Protein AF-A0A0J6WIK9-F1 (afdb_monomer_lite)

Sequence (99 aa):
MALTMGDMHWYAVGRYQLDGTVPMDTVLAELAAAGDVIDVDEDGGYVMFSLDTTFLSTAKNTGALKGDARYALPRPQGCERPVEVINVTRKSDMHVLDF

Radius of gyration: 14.49 Å; chains: 1; bounding box: 33×34×44 Å

Structure (mmCIF, N/CA/C/O backbone):
data_AF-A0A0J6WIK9-F1
#
_entry.id   AF-A0A0J6WIK9-F1
#
loop_
_atom_site.group_PDB
_atom_site.id
_atom_site.type_symbol
_atom_site.label_atom_id
_atom_site.label_alt_id
_atom_site.label_comp_id
_atom_site.label_asym_id
_atom_site.label_entity_id
_atom_site.label_seq_id
_atom_site.pdbx_PDB_ins_code
_atom_site.Cartn_x
_atom_site.Cartn_y
_atom_site.Cartn_z
_atom_site.occupancy
_atom_site.B_iso_or_equiv
_atom_site.auth_seq_id
_atom_site.auth_comp_id
_atom_site.auth_asym_id
_atom_site.auth_atom_id
_atom_site.pdbx_PDB_model_num
ATOM 1 N N . MET A 1 1 ? 20.611 -2.044 -23.272 1.00 55.66 1 MET A N 1
ATOM 2 C CA . MET A 1 1 ? 19.438 -2.931 -23.135 1.00 55.66 1 MET A CA 1
ATOM 3 C C . MET A 1 1 ? 18.205 -2.041 -23.112 1.00 55.66 1 MET A C 1
ATOM 5 O O . MET A 1 1 ? 18.224 -1.071 -22.364 1.00 55.66 1 MET A O 1
ATOM 9 N N . ALA A 1 2 ? 17.221 -2.258 -23.987 1.00 72.25 2 ALA A N 1
ATOM 10 C CA . ALA A 1 2 ? 15.990 -1.462 -23.982 1.00 72.25 2 ALA A CA 1
ATOM 11 C C . ALA A 1 2 ? 15.090 -1.921 -22.822 1.00 72.25 2 ALA A C 1
ATOM 13 O O . ALA A 1 2 ? 14.974 -3.123 -22.601 1.00 72.25 2 ALA A O 1
ATOM 14 N N . LEU A 1 3 ? 14.495 -0.982 -22.081 1.00 64.81 3 LEU A N 1
ATOM 15 C CA . LEU A 1 3 ? 13.497 -1.291 -21.050 1.00 64.81 3 LEU A CA 1
ATOM 16 C C . LEU A 1 3 ? 12.214 -1.782 -21.725 1.00 64.81 3 LEU A C 1
ATOM 18 O O . LEU A 1 3 ? 11.729 -1.145 -22.663 1.00 64.81 3 LEU A O 1
ATOM 22 N N . THR A 1 4 ? 11.657 -2.889 -21.247 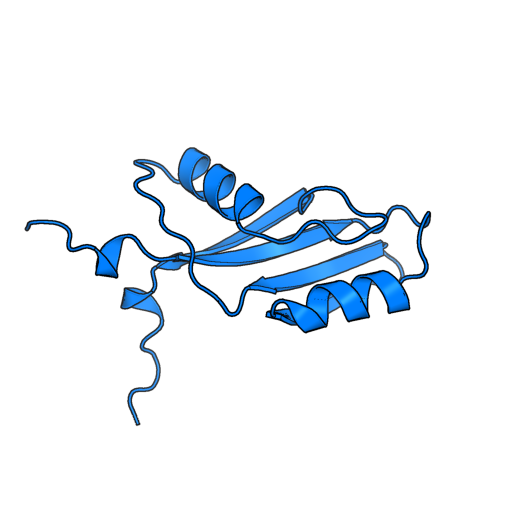1.00 74.12 4 THR A N 1
ATOM 23 C CA . THR A 1 4 ? 10.348 -3.381 -21.683 1.00 74.12 4 THR A CA 1
ATOM 24 C C . THR A 1 4 ? 9.238 -2.787 -20.814 1.00 74.12 4 THR A C 1
ATOM 26 O O . THR A 1 4 ? 9.484 -2.323 -19.702 1.00 74.12 4 THR A O 1
ATOM 29 N N . MET A 1 5 ? 7.987 -2.813 -21.289 1.00 74.69 5 MET A N 1
ATOM 30 C CA . MET A 1 5 ? 6.839 -2.391 -20.467 1.00 74.69 5 MET A CA 1
ATOM 31 C C . MET A 1 5 ? 6.683 -3.235 -19.190 1.00 74.69 5 MET A C 1
ATOM 33 O O . MET A 1 5 ? 6.204 -2.726 -18.178 1.00 74.69 5 MET A O 1
ATOM 37 N N . GLY A 1 6 ? 7.113 -4.502 -19.204 1.00 74.00 6 GLY A N 1
ATOM 38 C CA . GLY A 1 6 ? 7.120 -5.353 -18.010 1.00 74.00 6 GLY A CA 1
ATOM 39 C C . GLY A 1 6 ? 8.033 -4.807 -16.908 1.00 74.00 6 GLY A C 1
ATOM 40 O O . GLY A 1 6 ? 7.641 -4.797 -15.743 1.00 74.00 6 GLY A O 1
ATOM 41 N N . ASP A 1 7 ? 9.182 -4.238 -17.287 1.00 79.00 7 ASP A N 1
ATOM 42 C CA . ASP A 1 7 ? 10.189 -3.681 -16.366 1.00 79.00 7 ASP A CA 1
ATOM 43 C C . ASP A 1 7 ? 9.745 -2.379 -15.681 1.00 79.00 7 ASP A C 1
ATOM 45 O O . ASP A 1 7 ? 10.425 -1.868 -14.790 1.00 79.00 7 ASP A O 1
ATOM 49 N N . MET A 1 8 ? 8.622 -1.811 -16.119 1.00 89.00 8 MET A N 1
ATOM 50 C CA . MET A 1 8 ? 8.071 -0.562 -15.593 1.00 89.00 8 MET A CA 1
ATOM 51 C C . MET A 1 8 ? 6.903 -0.787 -14.630 1.00 89.00 8 MET A C 1
ATOM 53 O O . MET A 1 8 ? 6.352 0.191 -14.133 1.00 89.00 8 MET A O 1
ATOM 57 N N . HIS A 1 9 ? 6.509 -2.038 -14.375 1.00 93.44 9 HIS A N 1
ATOM 58 C CA . HIS A 1 9 ? 5.473 -2.372 -13.400 1.00 93.44 9 HIS A CA 1
ATOM 59 C C . HIS A 1 9 ? 6.088 -2.694 -12.038 1.00 93.44 9 HIS A C 1
ATOM 61 O O . HIS A 1 9 ? 7.092 -3.405 -11.950 1.00 93.44 9 HIS A O 1
ATOM 67 N N . TRP A 1 10 ? 5.459 -2.203 -10.975 1.00 94.94 10 TRP A N 1
ATOM 68 C CA . TRP A 1 10 ? 5.984 -2.264 -9.615 1.00 94.94 10 TRP A CA 1
ATOM 69 C C . TRP A 1 10 ? 4.894 -2.653 -8.621 1.00 94.94 10 TRP A C 1
ATOM 71 O O . TRP A 1 10 ? 3.749 -2.235 -8.767 1.00 94.94 10 TRP A O 1
ATOM 81 N N . TYR A 1 11 ? 5.270 -3.416 -7.604 1.00 94.81 11 TYR A N 1
ATOM 82 C CA . TYR A 1 11 ? 4.490 -3.642 -6.391 1.00 94.81 11 TYR A CA 1
ATOM 83 C C . TYR A 1 11 ? 4.852 -2.596 -5.339 1.00 94.81 11 TYR A C 1
ATOM 85 O O . TYR A 1 11 ? 5.982 -2.099 -5.327 1.00 94.81 11 TYR A O 1
ATOM 93 N N . ALA A 1 12 ? 3.915 -2.274 -4.451 1.00 96.62 12 ALA A N 1
ATOM 94 C CA . ALA A 1 12 ? 4.120 -1.303 -3.383 1.00 96.62 12 ALA A CA 1
ATOM 95 C C . ALA A 1 12 ? 3.600 -1.826 -2.045 1.00 96.62 12 ALA A C 1
ATOM 97 O O . ALA A 1 12 ? 2.520 -2.408 -1.976 1.00 96.62 12 ALA A O 1
ATOM 98 N N . VAL A 1 13 ? 4.350 -1.525 -0.987 1.00 96.94 13 VAL A N 1
ATOM 99 C CA . VAL A 1 13 ? 3.923 -1.687 0.403 1.00 96.94 13 VAL A CA 1
ATOM 100 C C . VAL A 1 13 ? 3.929 -0.321 1.074 1.00 96.94 13 VAL A C 1
ATOM 102 O O . VAL A 1 13 ? 4.934 0.398 1.038 1.00 96.94 13 VAL A O 1
ATOM 105 N N . GLY A 1 14 ? 2.808 0.042 1.685 1.00 97.00 14 GLY A N 1
ATOM 106 C CA . GLY A 1 14 ? 2.618 1.299 2.399 1.00 97.00 14 GLY A CA 1
ATOM 107 C C . GLY A 1 14 ? 2.337 1.088 3.877 1.00 97.00 14 GLY A C 1
ATOM 108 O O . GLY A 1 14 ? 1.759 0.078 4.264 1.00 97.00 14 GLY A O 1
ATOM 109 N N . ARG A 1 15 ? 2.699 2.078 4.693 1.00 96.38 15 ARG A N 1
ATOM 110 C CA . ARG A 1 15 ? 2.233 2.206 6.075 1.00 96.38 15 ARG A CA 1
ATOM 111 C C . ARG A 1 15 ? 1.277 3.385 6.184 1.00 96.38 15 ARG A C 1
ATOM 113 O O . ARG A 1 15 ? 1.629 4.505 5.810 1.00 96.38 15 ARG A O 1
ATOM 120 N N . TYR A 1 16 ? 0.097 3.135 6.721 1.00 95.88 16 TYR A N 1
ATOM 121 C CA . TYR A 1 16 ? -0.943 4.112 7.014 1.00 95.88 16 TYR A CA 1
ATOM 122 C C . TYR A 1 16 ? -0.918 4.462 8.495 1.00 95.88 16 TYR A C 1
ATOM 124 O O . TYR A 1 16 ? -0.670 3.588 9.319 1.00 95.88 16 TYR A O 1
ATOM 132 N N . GLN A 1 17 ? -1.167 5.731 8.811 1.00 93.94 17 GLN A N 1
ATOM 133 C CA . GLN A 1 17 ? -1.493 6.171 10.164 1.00 93.94 17 GLN A CA 1
ATOM 134 C C . GLN A 1 17 ? -3.013 6.239 10.261 1.00 93.94 17 GLN A C 1
ATOM 136 O O . GLN A 1 17 ? -3.639 6.929 9.457 1.00 93.94 17 GLN A O 1
ATOM 141 N N . LEU A 1 18 ? -3.576 5.560 11.250 1.00 91.06 18 LEU A N 1
ATOM 142 C CA . LEU A 1 18 ? -4.972 5.682 11.632 1.00 91.06 18 LEU A CA 1
ATOM 143 C C . LEU A 1 18 ? -5.134 6.979 12.431 1.00 91.06 18 LEU A C 1
ATOM 145 O O . LEU A 1 18 ? -4.471 7.170 13.451 1.00 91.06 18 LEU A O 1
ATOM 149 N N . ASP A 1 19 ? -5.995 7.882 11.965 1.00 86.50 19 ASP A N 1
ATOM 150 C CA . ASP A 1 19 ? -6.265 9.156 12.647 1.00 86.50 19 ASP A CA 1
ATOM 151 C C . ASP A 1 19 ? -7.362 9.047 13.727 1.00 86.50 19 ASP A C 1
ATOM 153 O O . ASP A 1 19 ? -7.632 10.009 14.448 1.00 86.50 19 ASP A O 1
ATOM 157 N N . GLY A 1 20 ? -7.987 7.870 13.844 1.00 85.81 20 GLY A N 1
ATOM 158 C CA . GLY A 1 20 ? -9.054 7.571 14.799 1.00 85.81 20 GLY A CA 1
ATOM 159 C C . GLY A 1 20 ? -10.424 8.157 14.440 1.00 85.81 20 GLY A C 1
ATOM 160 O O . GLY A 1 20 ? -11.368 8.006 15.215 1.00 85.81 20 GLY A O 1
ATOM 161 N N . THR A 1 21 ? -10.571 8.817 13.287 1.00 90.50 21 THR A N 1
ATOM 162 C CA . THR A 1 21 ? -11.848 9.405 12.843 1.00 90.50 21 THR A CA 1
ATOM 163 C C . THR A 1 21 ? -12.822 8.361 12.299 1.00 90.50 21 THR A C 1
ATOM 165 O O . THR A 1 21 ? -14.036 8.564 12.350 1.00 90.50 21 THR A O 1
ATOM 168 N N . VAL A 1 22 ? -12.298 7.235 11.811 1.00 92.00 22 VAL A N 1
ATOM 169 C CA . VAL A 1 22 ? -13.050 6.093 11.280 1.00 92.00 22 VAL A CA 1
ATOM 170 C C . VAL A 1 22 ? -12.678 4.837 12.078 1.00 92.00 22 VAL A C 1
ATOM 172 O O . VAL A 1 22 ? -11.501 4.663 12.402 1.00 92.00 22 VAL A O 1
ATOM 175 N N . PRO A 1 23 ? -13.643 3.949 12.408 1.00 92.12 23 PRO A N 1
ATOM 176 C CA . PRO A 1 23 ? -13.344 2.685 13.074 1.00 92.12 23 PRO A CA 1
ATOM 177 C C . PRO A 1 23 ? -12.310 1.871 12.296 1.00 92.12 23 PRO A C 1
ATOM 179 O O . PRO A 1 23 ? -12.435 1.714 11.081 1.00 92.12 23 PRO A O 1
ATOM 182 N N . MET A 1 24 ? -11.321 1.324 13.003 1.00 91.75 24 MET A N 1
ATOM 183 C CA . MET A 1 24 ? -10.225 0.562 12.400 1.00 91.75 24 MET A CA 1
ATOM 184 C C . MET A 1 24 ? -10.731 -0.568 11.495 1.00 91.75 24 MET A C 1
ATOM 186 O O . MET A 1 24 ? -10.265 -0.682 10.366 1.00 91.75 24 MET A O 1
ATOM 190 N N . ASP A 1 25 ? -11.742 -1.326 11.928 1.00 92.88 25 ASP A N 1
ATOM 191 C CA . ASP A 1 25 ? -12.338 -2.416 11.141 1.00 92.88 25 ASP A CA 1
ATOM 192 C C . ASP A 1 25 ? -12.830 -1.961 9.760 1.00 92.88 25 ASP A C 1
ATOM 194 O O . ASP A 1 25 ? -12.699 -2.690 8.777 1.00 92.88 25 ASP A O 1
ATOM 198 N N . THR A 1 26 ? -13.356 -0.736 9.657 1.00 93.88 26 THR A N 1
ATOM 199 C CA . THR A 1 26 ? -13.784 -0.154 8.379 1.00 93.88 26 THR A CA 1
ATOM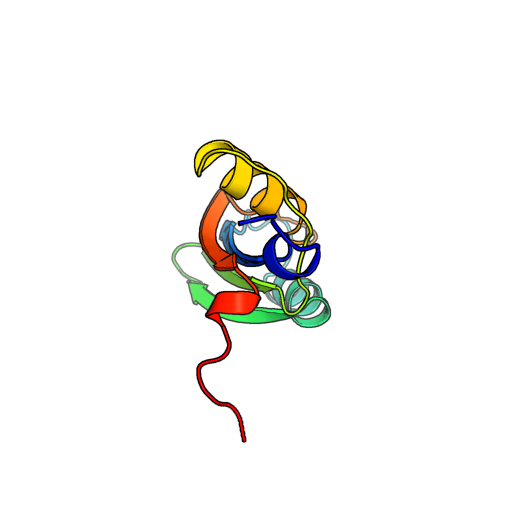 200 C C . THR A 1 26 ? -12.583 0.121 7.479 1.00 93.88 26 THR A C 1
ATOM 202 O O . THR A 1 26 ? -12.610 -0.222 6.298 1.00 93.88 26 THR A O 1
ATOM 205 N N . VAL A 1 27 ? -11.509 0.694 8.034 1.00 93.62 27 VAL A N 1
ATOM 206 C CA . VAL A 1 27 ? -10.265 0.962 7.293 1.00 93.62 27 VAL A CA 1
ATOM 207 C C . VAL A 1 27 ? -9.651 -0.346 6.794 1.00 93.62 27 VAL A C 1
ATOM 209 O O . VAL A 1 27 ? -9.276 -0.450 5.627 1.00 93.62 27 VAL A O 1
ATOM 212 N N . LEU A 1 28 ? -9.592 -1.364 7.657 1.00 94.25 28 LEU A N 1
ATOM 213 C CA . LEU A 1 28 ? -9.061 -2.684 7.323 1.00 94.25 28 LEU A CA 1
ATOM 214 C C . LEU A 1 28 ? -9.890 -3.373 6.236 1.00 94.25 28 LEU A C 1
ATOM 216 O O . LEU A 1 28 ? -9.311 -3.946 5.319 1.00 94.25 28 LEU A O 1
ATOM 220 N N . ALA A 1 29 ? -11.221 -3.280 6.288 1.00 94.94 29 ALA A N 1
ATOM 221 C CA . ALA A 1 29 ? -12.094 -3.839 5.258 1.00 94.94 29 ALA A CA 1
ATOM 222 C C . ALA A 1 29 ? -11.900 -3.161 3.890 1.00 94.94 29 ALA A C 1
ATOM 224 O O . ALA A 1 29 ? -11.873 -3.842 2.865 1.00 94.94 29 ALA A O 1
ATOM 225 N N . GLU A 1 30 ? -11.736 -1.834 3.858 1.00 94.81 30 GLU A N 1
ATOM 226 C CA . GLU A 1 30 ? -11.452 -1.107 2.615 1.00 94.81 30 GLU A CA 1
ATOM 227 C C . GLU A 1 30 ? -10.076 -1.463 2.039 1.00 94.81 30 GLU A C 1
ATOM 229 O O . GLU A 1 30 ? -9.945 -1.654 0.829 1.00 94.81 30 GLU A O 1
ATOM 234 N N . LEU A 1 31 ? -9.055 -1.589 2.894 1.00 94.88 31 LEU A N 1
ATOM 235 C CA . LEU A 1 31 ? -7.720 -2.019 2.479 1.00 94.88 31 LEU A CA 1
ATOM 236 C C . LEU A 1 31 ? -7.737 -3.462 1.960 1.00 94.88 31 LEU A C 1
ATOM 238 O O . LEU A 1 31 ? -7.261 -3.704 0.854 1.00 94.88 31 LEU A O 1
ATOM 242 N N . ALA A 1 32 ? -8.369 -4.389 2.683 1.00 94.75 32 ALA A N 1
ATOM 243 C CA . ALA A 1 32 ? -8.483 -5.799 2.302 1.00 94.75 32 ALA A CA 1
ATOM 244 C C . ALA A 1 32 ? -9.215 -6.025 0.964 1.00 94.75 32 ALA A C 1
ATOM 246 O O . ALA A 1 32 ? -9.051 -7.062 0.327 1.00 94.75 32 ALA A O 1
ATOM 247 N N . ALA A 1 33 ? -10.022 -5.062 0.506 1.00 94.00 33 ALA A N 1
ATOM 248 C CA . ALA A 1 33 ? -10.650 -5.115 -0.814 1.00 94.00 33 ALA A CA 1
ATOM 249 C C . ALA A 1 33 ? -9.685 -4.773 -1.969 1.00 94.00 33 ALA A C 1
ATOM 251 O O . ALA A 1 33 ? -9.992 -5.059 -3.128 1.00 94.00 33 ALA A O 1
ATOM 252 N N . ALA A 1 34 ? -8.549 -4.134 -1.675 1.00 93.38 34 ALA A N 1
ATOM 253 C CA . ALA A 1 34 ? -7.558 -3.684 -2.653 1.00 93.38 34 ALA A CA 1
ATOM 254 C C . ALA A 1 34 ? -6.241 -4.481 -2.613 1.00 93.38 34 ALA A C 1
ATOM 256 O O . ALA A 1 34 ? -5.457 -4.397 -3.563 1.00 93.38 34 ALA A O 1
ATOM 257 N N . GLY A 1 35 ? -5.984 -5.214 -1.532 1.00 94.88 35 GLY A N 1
ATOM 258 C CA . GLY A 1 35 ? -4.830 -6.092 -1.382 1.00 94.88 35 GLY A CA 1
ATOM 259 C C . GLY A 1 35 ? -4.689 -6.637 0.034 1.00 94.88 35 GLY A C 1
ATOM 260 O O . GLY A 1 35 ? -5.660 -6.662 0.787 1.00 94.88 35 GLY A O 1
ATOM 261 N N . ASP A 1 36 ? -3.476 -7.010 0.419 1.00 95.94 36 ASP A N 1
ATOM 262 C CA . ASP A 1 36 ? -3.218 -7.648 1.708 1.00 95.94 36 ASP A CA 1
ATOM 263 C C . ASP A 1 36 ? -2.847 -6.662 2.826 1.00 95.94 36 ASP A C 1
ATOM 265 O O . ASP A 1 36 ? -1.890 -5.887 2.734 1.00 95.94 36 ASP A O 1
ATOM 269 N N . VAL A 1 37 ? -3.551 -6.751 3.957 1.00 95.62 37 VAL A N 1
ATOM 270 C CA . VAL A 1 37 ? -3.099 -6.157 5.224 1.00 95.62 37 VAL A CA 1
ATOM 271 C C . VAL A 1 37 ? -2.022 -7.063 5.821 1.00 95.62 37 VAL A C 1
ATOM 273 O O . VAL A 1 37 ? -2.284 -8.217 6.148 1.00 95.62 37 VAL A O 1
ATOM 276 N N . ILE A 1 38 ? -0.804 -6.539 5.953 1.00 94.56 38 ILE A N 1
ATOM 277 C CA . ILE A 1 38 ? 0.378 -7.303 6.378 1.00 94.56 38 ILE A CA 1
ATOM 278 C C . ILE A 1 38 ? 0.549 -7.259 7.897 1.00 94.56 38 ILE A C 1
ATOM 280 O O . ILE A 1 38 ? 0.945 -8.253 8.500 1.00 94.56 38 ILE A O 1
ATOM 284 N N . ASP A 1 39 ? 0.305 -6.094 8.498 1.00 94.81 39 ASP A N 1
ATOM 285 C CA . ASP A 1 39 ? 0.520 -5.857 9.925 1.00 94.81 39 ASP A CA 1
ATOM 286 C C . ASP A 1 39 ? -0.384 -4.729 10.432 1.00 94.81 39 ASP A C 1
ATOM 288 O O . ASP A 1 39 ? -0.713 -3.802 9.681 1.00 94.81 39 ASP A O 1
ATOM 292 N N . VAL A 1 40 ? -0.768 -4.803 11.704 1.00 94.31 40 VAL A N 1
ATOM 293 C CA . VAL A 1 40 ? -1.619 -3.821 12.385 1.00 94.31 40 VAL A CA 1
ATOM 294 C C . VAL A 1 40 ? -1.034 -3.558 13.768 1.00 94.31 40 VAL A C 1
ATOM 296 O O . VAL A 1 40 ? -0.939 -4.459 14.595 1.00 94.31 40 VAL A O 1
ATOM 299 N N . ASP A 1 41 ? -0.670 -2.306 14.015 1.00 92.00 41 ASP A N 1
ATOM 300 C CA . ASP A 1 41 ? -0.234 -1.810 15.316 1.00 92.00 41 ASP A CA 1
ATOM 301 C C . ASP A 1 41 ? -1.368 -0.973 15.915 1.00 92.00 41 ASP A C 1
ATOM 303 O O . ASP A 1 41 ? -1.537 0.201 15.573 1.00 92.00 41 ASP A O 1
ATOM 307 N N . GLU A 1 42 ? -2.179 -1.597 16.769 1.00 85.81 42 GLU A N 1
ATOM 308 C CA . GLU A 1 42 ? -3.336 -0.952 17.404 1.00 85.81 42 GLU A CA 1
ATOM 309 C C . GLU A 1 42 ? -2.914 0.145 18.391 1.00 85.81 42 GLU A C 1
ATOM 311 O O . GLU A 1 42 ? -3.554 1.195 18.459 1.00 85.81 42 GLU A O 1
ATOM 316 N N . ASP A 1 43 ? -1.809 -0.067 19.110 1.00 86.00 43 ASP A N 1
ATOM 317 C CA . ASP A 1 43 ? -1.306 0.861 20.125 1.00 86.00 43 ASP A CA 1
ATOM 318 C C . ASP A 1 43 ? -0.630 2.084 19.484 1.00 86.00 43 ASP A C 1
ATOM 320 O O . ASP A 1 43 ? -0.800 3.218 19.942 1.00 86.00 43 ASP A O 1
ATOM 324 N N . GLY A 1 44 ? 0.134 1.871 18.409 1.00 84.00 44 GLY A N 1
ATOM 325 C CA . GLY A 1 44 ? 0.768 2.932 17.623 1.00 84.00 44 GLY A CA 1
ATOM 326 C C . GLY A 1 44 ? -0.158 3.579 16.589 1.00 84.00 44 GLY A C 1
ATOM 327 O O . GLY A 1 44 ? 0.154 4.656 16.069 1.00 84.00 44 GLY A O 1
ATOM 328 N N . GLY A 1 45 ? -1.298 2.950 16.297 1.00 89.88 45 GLY A N 1
ATOM 329 C CA . GLY A 1 45 ? -2.279 3.413 15.322 1.00 89.88 45 GLY A CA 1
ATOM 330 C C . GLY A 1 45 ? -1.775 3.324 13.883 1.00 89.88 45 GLY A C 1
ATOM 331 O O . GLY A 1 45 ? -1.971 4.265 13.115 1.00 89.88 45 GLY A O 1
ATOM 332 N N . TYR A 1 46 ? -1.114 2.229 13.503 1.00 93.19 46 TYR A N 1
ATOM 333 C CA . TYR A 1 46 ? -0.606 2.029 12.143 1.00 93.19 46 TYR A CA 1
ATOM 334 C C . TYR A 1 46 ? 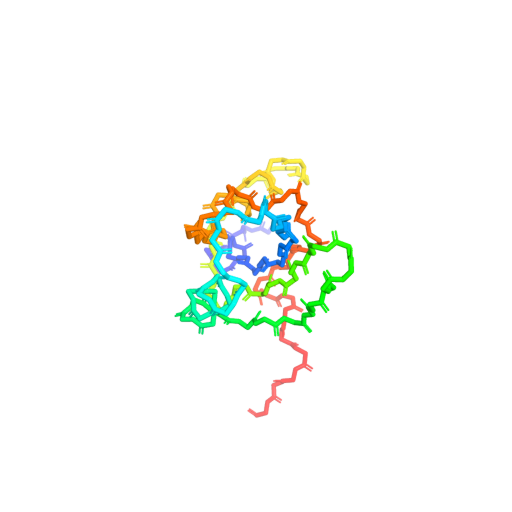-1.124 0.748 11.495 1.00 93.19 46 TYR A C 1
ATOM 336 O O . TYR A 1 46 ? -1.357 -0.259 12.152 1.00 93.19 46 TYR A O 1
ATOM 344 N N . VAL A 1 47 ? -1.225 0.774 10.166 1.00 95.00 47 VAL A N 1
ATOM 345 C CA . VAL A 1 47 ? -1.513 -0.410 9.346 1.00 95.00 47 VAL A CA 1
ATOM 346 C C . VAL A 1 47 ? -0.501 -0.497 8.215 1.00 95.00 47 VAL A C 1
ATOM 348 O O . VAL A 1 47 ? -0.279 0.482 7.497 1.00 95.00 47 VAL A O 1
ATOM 351 N N . MET A 1 48 ? 0.109 -1.663 8.032 1.00 96.56 48 MET A N 1
ATOM 352 C CA . MET A 1 48 ? 0.961 -1.964 6.888 1.00 96.56 48 MET A CA 1
ATOM 353 C C . MET A 1 48 ? 0.176 -2.762 5.850 1.00 96.56 48 MET A C 1
ATOM 355 O O . MET A 1 48 ? -0.480 -3.748 6.169 1.00 96.56 48 MET A O 1
ATOM 359 N N . PHE A 1 49 ? 0.255 -2.332 4.597 1.00 97.25 49 PHE A N 1
ATOM 360 C CA . PHE A 1 49 ? -0.582 -2.827 3.511 1.00 97.25 49 PHE A CA 1
ATOM 361 C C . PHE A 1 49 ? 0.242 -3.064 2.243 1.00 97.25 49 PHE A C 1
ATOM 363 O O . PHE A 1 49 ? 1.025 -2.198 1.841 1.00 97.25 49 PHE A O 1
ATOM 370 N N . SER A 1 50 ? 0.038 -4.215 1.608 1.00 96.56 50 SER A N 1
ATOM 371 C CA . SER A 1 50 ? 0.573 -4.591 0.301 1.00 96.56 50 SER A CA 1
ATOM 372 C C . SER A 1 50 ? -0.496 -4.408 -0.767 1.00 96.56 50 SER A C 1
ATOM 374 O O . SER A 1 50 ? -1.607 -4.905 -0.630 1.00 96.56 50 SER A O 1
ATOM 376 N N . LEU A 1 51 ? -0.153 -3.743 -1.868 1.00 95.56 51 LEU A N 1
ATOM 377 C CA . LEU A 1 51 ? -1.028 -3.692 -3.033 1.00 95.56 51 LEU A CA 1
ATOM 378 C C . LEU A 1 51 ? -0.840 -4.947 -3.897 1.00 95.56 51 LEU A C 1
ATOM 380 O O . LEU A 1 51 ? 0.255 -5.179 -4.414 1.00 95.56 51 LEU A O 1
ATOM 384 N N . ASP A 1 52 ? -1.917 -5.695 -4.132 1.00 92.31 52 ASP A N 1
ATOM 385 C CA . ASP A 1 52 ? -1.885 -6.935 -4.931 1.00 92.31 52 ASP A CA 1
ATOM 386 C C . ASP A 1 52 ? -1.700 -6.682 -6.429 1.00 92.31 52 ASP A C 1
ATOM 388 O O . ASP A 1 52 ? -1.281 -7.552 -7.199 1.00 92.31 52 ASP A O 1
ATOM 392 N N . THR A 1 53 ? -2.020 -5.466 -6.864 1.00 92.88 53 THR A N 1
ATOM 393 C CA . THR A 1 53 ? -1.860 -5.039 -8.249 1.00 92.88 53 THR A CA 1
ATOM 394 C C . THR A 1 53 ? -0.575 -4.251 -8.431 1.00 92.88 53 THR A C 1
ATOM 396 O O . THR A 1 53 ? -0.073 -3.581 -7.528 1.00 92.88 53 THR A O 1
ATOM 399 N N . THR A 1 54 ? -0.026 -4.321 -9.640 1.00 94.75 54 THR A N 1
ATOM 400 C CA . THR A 1 54 ? 1.120 -3.494 -9.990 1.00 94.75 54 THR A CA 1
ATOM 401 C C . THR A 1 54 ? 0.681 -2.126 -10.489 1.00 94.75 54 THR A C 1
ATOM 403 O O . THR A 1 54 ? -0.381 -1.969 -11.090 1.00 94.75 54 THR A O 1
ATOM 406 N N . PHE A 1 55 ? 1.548 -1.134 -10.312 1.00 95.25 55 PHE A N 1
ATOM 407 C CA . PHE A 1 55 ? 1.411 0.179 -10.935 1.00 95.25 55 PHE A CA 1
ATOM 408 C C . PHE A 1 55 ? 2.559 0.436 -11.907 1.00 95.25 55 PHE A C 1
ATOM 410 O O . PHE A 1 55 ? 3.662 -0.093 -11.753 1.00 95.25 55 PHE A O 1
ATOM 417 N N . LEU A 1 56 ? 2.295 1.252 -12.925 1.00 95.75 56 LEU A N 1
ATOM 418 C CA . LEU A 1 56 ? 3.299 1.664 -13.898 1.00 95.75 56 LEU A CA 1
ATOM 419 C C . LEU A 1 56 ? 4.089 2.862 -13.355 1.00 95.75 56 LEU A C 1
ATOM 421 O O . LEU A 1 56 ? 3.494 3.865 -12.966 1.00 95.75 56 LEU A O 1
ATOM 425 N N . SER A 1 57 ? 5.419 2.798 -13.388 1.00 94.81 57 SER A N 1
ATOM 426 C CA . SER A 1 57 ? 6.282 3.952 -13.126 1.00 94.81 57 SER A CA 1
ATOM 427 C C . SER A 1 57 ? 7.527 3.938 -14.004 1.00 94.81 57 SER A C 1
ATOM 429 O O . SER A 1 57 ? 8.225 2.930 -14.138 1.00 94.81 57 SER A O 1
ATOM 431 N N . THR A 1 58 ? 7.824 5.111 -14.566 1.00 92.69 58 THR A N 1
ATOM 432 C CA . THR A 1 58 ? 9.051 5.415 -15.314 1.00 92.69 58 THR A CA 1
ATOM 433 C C . THR A 1 58 ? 10.015 6.279 -14.496 1.00 92.69 58 THR A C 1
ATOM 435 O O . THR A 1 58 ? 10.848 6.996 -15.063 1.00 92.69 58 THR A O 1
ATOM 438 N N . ALA A 1 59 ? 9.865 6.295 -13.168 1.00 93.06 59 ALA A N 1
ATOM 439 C CA . ALA A 1 59 ? 10.680 7.105 -12.278 1.00 93.06 59 ALA A CA 1
ATOM 440 C C . ALA A 1 59 ? 12.176 6.803 -12.456 1.00 93.06 59 ALA A C 1
ATOM 442 O O . ALA A 1 59 ? 12.611 5.655 -12.510 1.00 93.06 59 ALA A O 1
ATOM 443 N N . LYS A 1 60 ? 12.985 7.865 -12.528 1.00 89.31 60 LYS A N 1
ATOM 444 C CA . LYS A 1 60 ? 14.442 7.766 -12.739 1.00 89.31 60 LYS A CA 1
ATOM 445 C C . LYS A 1 60 ? 15.240 7.677 -11.438 1.00 89.31 60 LYS A C 1
ATOM 447 O O . LYS A 1 60 ? 16.453 7.510 -11.476 1.00 89.31 60 LYS A O 1
ATOM 452 N N . ASN A 1 61 ? 14.580 7.864 -10.299 1.00 92.56 61 ASN A N 1
ATOM 453 C CA . ASN A 1 61 ? 15.192 7.824 -8.979 1.00 92.56 61 ASN A CA 1
ATOM 454 C C . ASN A 1 61 ? 14.189 7.321 -7.934 1.00 92.56 61 ASN A C 1
ATOM 456 O O . ASN A 1 61 ? 12.974 7.362 -8.142 1.00 92.56 61 ASN A O 1
ATOM 460 N N . THR A 1 62 ? 14.716 6.880 -6.795 1.00 90.19 62 THR A N 1
ATOM 461 C CA . THR A 1 62 ? 13.937 6.282 -5.705 1.00 90.19 62 THR A CA 1
ATOM 462 C C . THR A 1 62 ? 12.898 7.235 -5.116 1.00 90.19 62 THR A C 1
ATOM 464 O O . THR A 1 62 ? 11.819 6.794 -4.739 1.00 90.19 62 THR A O 1
ATOM 467 N N . GLY A 1 63 ? 13.187 8.539 -5.046 1.00 94.12 63 GLY A N 1
ATOM 468 C CA . GLY A 1 63 ? 12.252 9.528 -4.501 1.00 94.12 63 GLY A CA 1
ATOM 469 C C . GLY A 1 63 ? 10.990 9.664 -5.354 1.00 94.12 63 GLY A C 1
ATOM 470 O O . GLY A 1 63 ? 9.881 9.579 -4.834 1.00 94.12 63 GLY A O 1
ATOM 471 N N . ALA A 1 64 ? 11.160 9.796 -6.671 1.00 95.38 64 ALA A N 1
ATOM 472 C CA . ALA A 1 64 ? 10.052 9.818 -7.621 1.00 95.38 64 ALA A CA 1
ATOM 473 C C . ALA A 1 64 ? 9.273 8.493 -7.609 1.00 95.38 64 ALA A C 1
ATOM 475 O O . ALA A 1 64 ? 8.049 8.514 -7.570 1.00 95.38 64 ALA A O 1
ATOM 476 N N . LEU A 1 65 ? 9.973 7.355 -7.537 1.00 95.88 65 LEU A N 1
ATOM 477 C CA . LEU A 1 65 ? 9.337 6.037 -7.481 1.00 95.88 65 LEU A CA 1
ATOM 478 C C . LEU A 1 65 ? 8.476 5.860 -6.220 1.00 95.88 65 LEU A C 1
ATOM 480 O O . LEU A 1 65 ? 7.354 5.371 -6.305 1.00 95.88 65 LEU A O 1
ATOM 484 N N . LYS A 1 66 ? 8.970 6.294 -5.052 1.00 95.75 66 LYS A N 1
ATOM 485 C CA . LYS A 1 66 ? 8.185 6.304 -3.806 1.00 95.75 66 LYS A CA 1
ATOM 486 C C . LYS A 1 66 ? 6.990 7.254 -3.892 1.00 95.75 66 LYS A C 1
ATOM 488 O O . LYS A 1 66 ? 5.939 6.951 -3.335 1.00 95.75 66 LYS A O 1
ATOM 493 N N . GLY A 1 67 ? 7.135 8.377 -4.595 1.00 96.00 67 GLY A N 1
ATOM 494 C CA . GLY A 1 67 ? 6.026 9.272 -4.917 1.00 96.00 67 GLY A CA 1
ATOM 495 C C . GLY A 1 67 ? 4.932 8.545 -5.696 1.00 96.00 67 GLY A C 1
ATOM 496 O O . GLY A 1 67 ? 3.802 8.466 -5.220 1.00 96.00 67 GLY A O 1
ATOM 497 N N . ASP A 1 68 ? 5.282 7.950 -6.836 1.00 96.88 68 ASP A N 1
ATOM 498 C CA . ASP A 1 68 ? 4.354 7.190 -7.681 1.00 96.88 68 ASP A CA 1
ATOM 499 C C . ASP A 1 68 ? 3.691 6.039 -6.906 1.00 96.88 68 ASP A C 1
ATOM 501 O O . ASP A 1 68 ? 2.469 5.895 -6.940 1.00 96.88 68 ASP A O 1
ATOM 505 N N . ALA A 1 69 ? 4.468 5.282 -6.123 1.00 96.75 69 ALA A N 1
ATOM 506 C CA . ALA A 1 69 ? 3.962 4.204 -5.272 1.00 96.75 69 ALA A CA 1
ATOM 507 C C . ALA A 1 69 ? 2.941 4.708 -4.243 1.00 96.75 69 ALA A C 1
ATOM 509 O O . ALA A 1 69 ? 1.874 4.116 -4.078 1.00 96.75 69 ALA A O 1
ATOM 510 N N . ARG A 1 70 ? 3.217 5.845 -3.589 1.00 96.62 70 ARG A N 1
ATOM 511 C CA . ARG A 1 70 ? 2.266 6.481 -2.669 1.00 96.62 70 ARG A CA 1
ATOM 512 C C . ARG A 1 70 ? 0.966 6.837 -3.389 1.00 96.62 70 ARG A C 1
ATOM 514 O O . ARG A 1 70 ? -0.094 6.724 -2.788 1.00 96.62 70 ARG A O 1
ATOM 521 N N . TYR A 1 71 ? 1.018 7.256 -4.654 1.00 95.44 71 TYR A N 1
ATOM 522 C CA . TYR A 1 71 ? -0.181 7.543 -5.449 1.00 95.44 71 TYR A CA 1
ATOM 523 C C . TYR A 1 71 ? -0.931 6.295 -5.929 1.00 95.44 71 TYR A C 1
ATOM 525 O O . TYR A 1 71 ? -2.149 6.370 -6.107 1.00 95.44 71 TYR A O 1
ATOM 533 N N . ALA A 1 72 ? -0.237 5.176 -6.115 1.00 96.00 72 ALA A N 1
ATOM 534 C CA . ALA A 1 72 ? -0.841 3.902 -6.486 1.00 96.00 72 ALA A CA 1
ATOM 535 C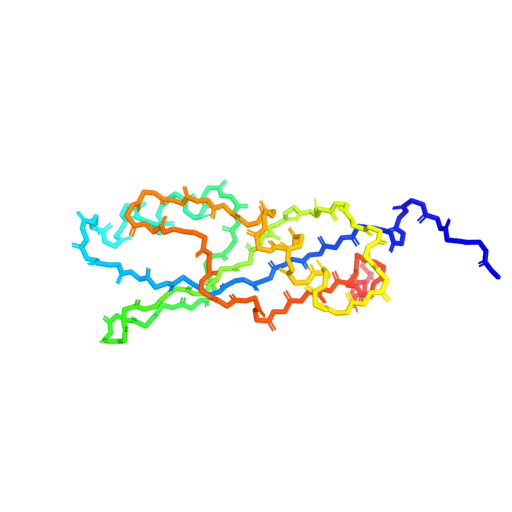 C . ALA A 1 72 ? -1.589 3.237 -5.319 1.00 96.00 72 ALA A C 1
ATOM 537 O O . ALA A 1 72 ? -2.658 2.670 -5.521 1.00 96.00 72 ALA A O 1
ATOM 538 N N . LEU A 1 73 ? -1.057 3.345 -4.099 1.00 96.56 73 LEU A N 1
ATOM 539 C CA . LEU A 1 73 ? -1.659 2.780 -2.888 1.00 96.56 73 LEU A CA 1
ATOM 540 C C . LEU A 1 73 ? -3.024 3.427 -2.568 1.00 96.56 73 LEU A C 1
ATOM 542 O O . LEU A 1 73 ? -3.158 4.643 -2.730 1.00 96.56 73 LEU A O 1
ATOM 546 N N . PRO A 1 74 ? -4.035 2.670 -2.100 1.00 94.88 74 PRO A N 1
ATOM 547 C CA . PRO A 1 74 ? -5.400 3.165 -1.903 1.00 94.88 74 PRO A CA 1
ATOM 548 C C . PRO A 1 74 ? -5.494 4.291 -0.861 1.00 94.88 74 PRO A C 1
ATOM 550 O O . PRO A 1 74 ? -4.573 4.540 -0.081 1.00 94.88 74 PRO A O 1
ATOM 553 N N . ARG A 1 75 ? -6.626 5.001 -0.865 1.00 94.44 75 ARG A N 1
ATOM 554 C CA . ARG A 1 75 ? -6.982 6.032 0.124 1.00 94.44 75 ARG A CA 1
ATOM 555 C C . ARG A 1 75 ? -8.260 5.597 0.843 1.00 94.44 75 ARG A C 1
ATOM 557 O O . ARG A 1 75 ? -9.332 6.006 0.391 1.00 94.44 75 ARG A O 1
ATOM 564 N N . PRO A 1 76 ? -8.166 4.726 1.858 1.00 91.75 76 PRO A N 1
ATOM 565 C CA . PRO A 1 76 ? -9.346 4.329 2.606 1.00 91.75 76 PRO A CA 1
ATOM 566 C C . PRO A 1 76 ? -9.888 5.512 3.422 1.00 91.75 76 PRO A C 1
ATOM 568 O O . PRO A 1 76 ? -9.179 6.488 3.675 1.00 91.75 76 PRO A O 1
ATOM 571 N N . GLN A 1 77 ? -11.149 5.452 3.832 1.00 88.69 77 GLN A N 1
ATOM 572 C CA . GLN A 1 77 ? -11.755 6.480 4.679 1.00 88.69 77 GLN A CA 1
ATOM 573 C C . GLN A 1 77 ? -11.011 6.616 6.014 1.00 88.69 77 GLN A C 1
ATOM 575 O O . GLN A 1 77 ? -10.569 5.628 6.588 1.00 88.69 77 GLN A O 1
ATOM 580 N N . GLY A 1 78 ? -10.875 7.846 6.522 1.00 82.31 78 GLY A N 1
ATOM 581 C CA . GLY A 1 78 ? -10.170 8.105 7.791 1.00 82.31 78 GLY A CA 1
ATOM 582 C C . GLY A 1 78 ? -8.657 7.886 7.727 1.00 82.31 78 GLY A C 1
ATOM 583 O O . GLY A 1 78 ? -7.981 7.829 8.748 1.00 82.31 78 GLY A O 1
ATOM 584 N N . CYS A 1 79 ? -8.102 7.736 6.526 1.00 86.44 79 CYS A N 1
ATOM 585 C CA . CYS A 1 79 ? -6.672 7.804 6.290 1.00 86.44 79 CYS A CA 1
ATOM 586 C C . CYS A 1 79 ? -6.420 8.624 5.029 1.00 86.44 79 CYS A C 1
ATOM 588 O O . CYS A 1 79 ? -7.089 8.479 4.005 1.00 86.44 79 CYS A O 1
ATOM 590 N N . GLU A 1 80 ? -5.393 9.464 5.059 1.00 84.88 80 GLU A N 1
ATOM 591 C CA . GLU A 1 8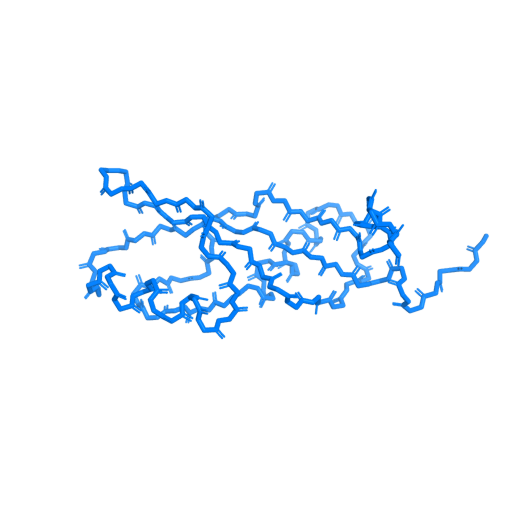0 ? -4.867 9.997 3.812 1.00 84.88 80 GLU A CA 1
ATOM 592 C C . GLU A 1 80 ? -4.071 8.915 3.051 1.00 84.88 80 GLU A C 1
ATOM 594 O O . GLU A 1 80 ? -4.197 7.705 3.247 1.00 84.88 80 GLU A O 1
ATOM 599 N N . ARG A 1 81 ? -3.202 9.355 2.141 1.00 89.19 81 ARG A N 1
ATOM 600 C CA . ARG A 1 81 ? -2.178 8.494 1.557 1.00 89.19 81 ARG A CA 1
ATOM 601 C C . ARG A 1 81 ? -1.283 7.897 2.652 1.00 89.19 81 ARG A C 1
ATOM 603 O O . ARG A 1 81 ? -1.006 8.604 3.623 1.00 89.19 81 ARG A O 1
ATOM 610 N N . PRO A 1 82 ? -0.718 6.698 2.427 1.00 92.94 82 PRO A N 1
ATOM 611 C CA . PRO A 1 82 ? 0.195 6.084 3.381 1.00 92.94 82 PRO A CA 1
ATOM 612 C C . PRO A 1 82 ? 1.315 7.056 3.753 1.00 92.94 82 PRO A C 1
ATOM 614 O O . PRO A 1 82 ? 1.914 7.684 2.875 1.00 92.94 82 PRO A O 1
ATOM 617 N N . VAL A 1 83 ? 1.573 7.209 5.051 1.00 94.25 83 VAL A N 1
ATOM 618 C CA . VAL A 1 83 ? 2.572 8.141 5.588 1.00 94.25 83 VAL A CA 1
ATOM 619 C C . VAL A 1 83 ? 3.975 7.784 5.111 1.00 94.25 83 VAL A C 1
ATOM 621 O O . VAL A 1 83 ? 4.784 8.679 4.864 1.00 94.25 83 VAL A O 1
ATOM 624 N N . GLU A 1 84 ? 4.222 6.495 4.887 1.00 95.06 84 GLU A N 1
ATOM 625 C CA . GLU A 1 84 ? 5.486 5.960 4.405 1.00 95.06 84 GLU A CA 1
ATOM 626 C C . GLU A 1 84 ? 5.259 4.867 3.355 1.00 95.06 84 GLU A C 1
ATOM 628 O O . GLU A 1 84 ? 4.353 4.044 3.478 1.00 95.06 84 GLU A O 1
ATOM 633 N N . VAL A 1 85 ? 6.111 4.845 2.327 1.00 96.56 85 VAL A N 1
ATOM 634 C CA . VAL A 1 85 ? 6.233 3.705 1.410 1.00 96.56 85 VAL A CA 1
ATOM 635 C C . VAL A 1 85 ? 7.400 2.854 1.892 1.00 96.56 85 VAL A C 1
ATOM 637 O O . VAL A 1 85 ? 8.563 3.261 1.763 1.00 96.56 85 VAL A O 1
ATOM 640 N N . ILE A 1 86 ? 7.058 1.703 2.465 1.00 95.06 86 ILE A N 1
ATOM 641 C CA . ILE A 1 86 ? 7.984 0.766 3.104 1.00 95.06 86 ILE A CA 1
ATOM 642 C C . ILE A 1 86 ? 8.825 0.065 2.044 1.00 95.06 86 ILE A C 1
ATOM 644 O O . ILE A 1 86 ? 10.048 0.004 2.157 1.00 95.06 86 ILE A O 1
ATOM 648 N N . ASN A 1 87 ? 8.177 -0.406 0.978 1.00 93.50 87 ASN A N 1
ATOM 649 C CA . ASN A 1 87 ? 8.852 -1.114 -0.095 1.00 93.50 87 ASN A CA 1
ATOM 650 C C . ASN A 1 87 ? 8.228 -0.802 -1.459 1.00 93.50 87 ASN A C 1
ATOM 652 O O . ASN A 1 87 ? 7.024 -0.570 -1.575 1.00 93.50 87 ASN A O 1
ATOM 656 N N . VAL A 1 88 ? 9.069 -0.815 -2.491 1.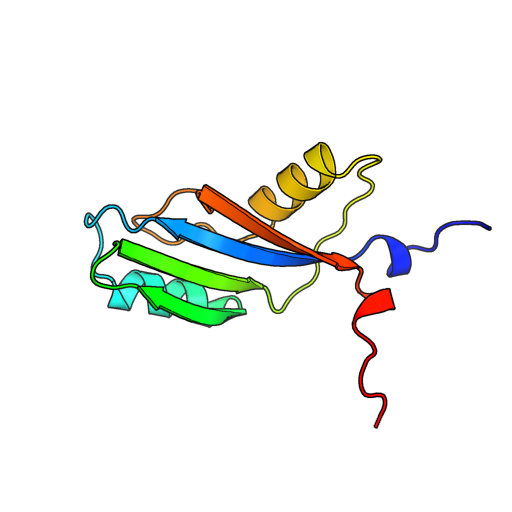00 93.62 88 VAL A N 1
ATOM 657 C CA . VAL A 1 88 ? 8.655 -0.800 -3.894 1.00 93.62 88 VAL A CA 1
ATOM 658 C C . VAL A 1 88 ? 9.528 -1.801 -4.632 1.00 93.62 88 VAL A C 1
ATOM 660 O O . VAL A 1 88 ? 10.748 -1.643 -4.677 1.00 93.62 88 VAL A O 1
ATOM 663 N N . THR A 1 89 ? 8.917 -2.827 -5.211 1.00 91.44 89 THR A N 1
ATOM 664 C CA . THR A 1 89 ? 9.646 -3.921 -5.864 1.00 91.44 89 THR A CA 1
ATOM 665 C C . THR A 1 89 ? 9.196 -4.043 -7.302 1.00 91.44 89 THR A C 1
ATOM 667 O O . THR A 1 89 ? 8.001 -4.029 -7.594 1.00 91.44 89 THR A O 1
ATOM 670 N N . ARG A 1 90 ? 10.150 -4.133 -8.228 1.00 90.69 90 ARG A N 1
ATOM 671 C CA . ARG A 1 90 ? 9.822 -4.297 -9.641 1.00 90.69 90 ARG A CA 1
ATOM 672 C C . ARG A 1 90 ? 9.175 -5.661 -9.849 1.00 90.69 90 ARG A C 1
ATOM 674 O O . ARG A 1 90 ? 9.615 -6.652 -9.275 1.00 90.69 90 ARG A O 1
ATOM 681 N N . LYS A 1 91 ? 8.159 -5.726 -10.709 1.00 89.00 91 LYS A N 1
ATOM 682 C CA . LYS A 1 91 ? 7.443 -6.970 -11.017 1.00 89.00 91 LYS A CA 1
ATOM 683 C C . LYS A 1 91 ? 8.385 -8.082 -11.490 1.00 89.00 91 LYS A C 1
ATOM 685 O O . LYS A 1 91 ? 8.224 -9.221 -11.072 1.00 89.00 91 LYS A O 1
ATOM 690 N N . SER A 1 92 ? 9.383 -7.742 -12.308 1.00 84.81 92 SER A N 1
ATOM 691 C CA . SER A 1 92 ? 10.400 -8.687 -12.792 1.00 84.81 92 SER A CA 1
ATOM 692 C C . SER A 1 92 ? 11.226 -9.330 -11.676 1.00 84.81 92 SER A C 1
ATOM 694 O O . SER A 1 92 ? 11.741 -10.424 -11.870 1.00 84.81 92 SER A O 1
ATOM 696 N N . ASP A 1 93 ? 11.344 -8.668 -10.524 1.00 83.38 93 ASP A N 1
ATOM 697 C CA . ASP A 1 93 ? 12.212 -9.091 -9.421 1.00 83.38 93 ASP A CA 1
ATOM 698 C C . ASP A 1 93 ? 11.452 -9.958 -8.395 1.00 83.38 93 ASP A C 1
ATOM 700 O O . ASP A 1 93 ? 12.065 -10.560 -7.519 1.00 83.38 93 ASP A O 1
ATOM 704 N N . MET A 1 94 ? 10.117 -10.035 -8.504 1.00 72.44 94 MET A N 1
ATOM 705 C CA . MET A 1 94 ? 9.221 -10.784 -7.603 1.00 72.44 94 MET A CA 1
ATOM 706 C C . MET A 1 94 ? 9.031 -12.261 -7.990 1.00 72.44 94 MET A C 1
ATOM 708 O O . MET A 1 94 ? 8.389 -13.004 -7.250 1.00 72.44 94 MET A O 1
ATOM 712 N N . HIS A 1 95 ? 9.599 -12.715 -9.112 1.00 62.53 95 HIS A N 1
ATOM 713 C CA . HIS A 1 95 ? 9.601 -14.128 -9.506 1.00 62.53 95 HIS A CA 1
ATOM 714 C C . HIS A 1 95 ? 10.577 -14.929 -8.628 1.00 62.53 95 HIS A C 1
ATOM 716 O O . HIS A 1 95 ? 11.685 -15.263 -9.038 1.00 62.53 95 HIS A O 1
ATOM 722 N N . VAL A 1 96 ? 10.191 -15.177 -7.375 1.00 56.22 96 VAL A N 1
ATOM 723 C CA . VAL A 1 96 ? 10.990 -15.958 -6.414 1.00 56.22 96 VAL A CA 1
ATOM 724 C C . VAL A 1 96 ? 10.636 -17.449 -6.480 1.00 56.22 96 VAL A C 1
ATOM 726 O O . VAL A 1 96 ? 11.486 -18.290 -6.200 1.00 56.22 96 VAL A O 1
ATOM 729 N N . LEU A 1 97 ? 9.404 -17.788 -6.879 1.00 52.50 97 LEU A N 1
ATOM 730 C CA . LEU A 1 97 ? 8.917 -19.161 -7.021 1.00 52.50 97 LEU A CA 1
ATOM 731 C C . LEU A 1 97 ? 8.177 -19.306 -8.356 1.00 52.50 97 LEU A C 1
ATOM 733 O O . LEU A 1 97 ? 6.994 -18.984 -8.450 1.00 52.50 97 LEU A O 1
ATOM 737 N N . ASP A 1 98 ? 8.874 -19.788 -9.381 1.00 49.72 98 ASP A N 1
ATOM 738 C CA . ASP A 1 98 ? 8.224 -20.309 -10.583 1.00 49.72 98 ASP A CA 1
ATOM 739 C C . ASP A 1 98 ? 7.871 -21.784 -10.305 1.00 49.72 98 ASP A C 1
ATOM 741 O O . ASP A 1 98 ? 8.769 -22.623 -10.190 1.00 49.72 98 ASP A O 1
ATOM 745 N N . PHE A 1 99 ? 6.581 -22.086 -10.121 1.00 50.06 99 PHE A N 1
ATOM 746 C CA . PHE A 1 99 ? 6.051 -23.457 -10.056 1.00 50.06 99 PHE A CA 1
ATOM 747 C C . PHE A 1 99 ? 5.482 -23.881 -11.410 1.00 50.06 99 PHE A C 1
ATOM 749 O O . PHE A 1 99 ? 4.787 -23.050 -12.041 1.00 50.06 99 PHE A O 1
#

Organism: NCBI:txid37916

Secondary structure (DSSP, 8-state):
-PPPSGGGEEEEEEEEEP-SSS-HHHHHHHHHTTEEEEEEETTTTEEEEEESS-EE---SSHHHHHHHHHHHS---TT--S-SEEEEEEEGGG--S---

pLDDT: mean 89.21, std 10.83, range [49.72, 97.25]

Foldseek 3Di:
DDDDQLQQWKKWKFKWAQPVPDPPVQQQVVLVVQFDFDDADPPRRMTIGIGPGIDGDPDPDPVVVQVRRQVVRDQGPRTGGGPGTPDMGRSVRPPPDDD